Protein AF-D5EMD7-F1 (afdb_monomer_lite)

Foldseek 3Di:
DDDDDPPPPDPPPPPPLDLDQDPPVQADEPVVPPVDPLLQWAWPDWPFWDDDPPPDKIWTWTATPNFIKIKIQDAPSNDDPVCVVVVFTWIWIQGDPRHTYTDDAPDPSLVSQLVNLVVCQVPDDDDDRRNSVVSNVVNVCSHVRHDPYDDDD

Radius of gyration: 18.74 Å; chains: 1; bounding box: 36×74×37 Å

Organism: Coraliomargarita akajimensis (strain DSM 45221 / IAM 15411 / JCM 23193 / KCTC 12865 / 04OKA010-24) (NCBI:txid583355)

Secondary structure (DSSP, 8-state):
--------------------SS-GGGB--GGG--SS-GGG--EEEEEEEE--TTSS-EEEEEEETTEEEEEEE--GGGS-HHHHHTT---EEEEETTTEEEE--TT-HHHHHHHHHHHHHHHH----GGG-THHHHHHHHHHHH---SSPPP-

pLDDT: mean 79.9, std 17.68, range [38.03, 96.81]

Sequence (153 aa):
MKRIITTLLLPLAFAFADDRLPPEKLRAEWSELKEIQLSELEITGFHGWDMPFDGGSKVFFLEANGDRFEIVVANPNYWTEEDKAENRQAFYLRAGKNRFYLIEPKSAEESIICDALLQASKILKGKERKNPTLLVKLSELLKSREPIFTIKG

Structure (mmCIF, N/CA/C/O backbone):
data_AF-D5EMD7-F1
#
_entry.id   AF-D5EMD7-F1
#
loop_
_atom_site.group_PDB
_atom_site.id
_atom_site.type_symbol
_atom_site.label_atom_id
_atom_site.label_alt_id
_atom_site.label_comp_id
_atom_site.label_asym_id
_atom_site.label_entity_id
_atom_site.label_seq_id
_atom_site.pdbx_PDB_ins_code
_atom_site.Cartn_x
_atom_site.Cartn_y
_atom_site.Cartn_z
_atom_site.occupancy
_atom_site.B_iso_or_equiv
_atom_site.auth_seq_id
_atom_site.auth_comp_id
_atom_site.auth_asym_id
_atom_site.auth_atom_id
_atom_site.pdbx_PDB_model_num
ATOM 1 N N . MET A 1 1 ? 0.744 -62.746 -5.707 1.00 45.12 1 MET A N 1
ATOM 2 C CA . MET A 1 1 ? 1.146 -62.013 -6.930 1.00 45.12 1 MET A CA 1
ATOM 3 C C . MET A 1 1 ? 0.938 -60.525 -6.689 1.00 45.12 1 MET A C 1
ATOM 5 O O . MET A 1 1 ? -0.087 -60.149 -6.135 1.00 45.12 1 MET A O 1
ATOM 9 N N . LYS A 1 2 ? 1.970 -59.726 -6.973 1.00 39.09 2 LYS A N 1
ATOM 10 C CA . LYS A 1 2 ? 2.128 -58.317 -6.580 1.00 39.09 2 LYS A CA 1
ATOM 11 C C . LYS A 1 2 ? 1.169 -57.412 -7.369 1.00 39.09 2 LYS A C 1
ATOM 13 O O . LYS A 1 2 ? 1.173 -57.464 -8.593 1.00 39.09 2 LYS A O 1
ATOM 18 N N . ARG A 1 3 ? 0.385 -56.573 -6.682 1.00 43.53 3 ARG A N 1
ATOM 19 C CA . ARG A 1 3 ? -0.328 -55.445 -7.302 1.00 43.53 3 ARG A CA 1
ATOM 20 C C . ARG A 1 3 ? 0.638 -54.265 -7.368 1.00 43.53 3 ARG A C 1
ATOM 22 O O . ARG A 1 3 ? 1.117 -53.806 -6.336 1.00 43.53 3 ARG A O 1
ATOM 29 N N . ILE A 1 4 ? 0.970 -53.847 -8.582 1.00 48.84 4 ILE A N 1
ATOM 30 C CA . ILE A 1 4 ? 1.795 -52.671 -8.853 1.00 48.84 4 ILE A CA 1
ATOM 31 C C . ILE A 1 4 ? 0.917 -51.449 -8.577 1.00 48.84 4 ILE A C 1
ATOM 33 O O . ILE A 1 4 ? -0.133 -51.288 -9.194 1.00 48.84 4 ILE A O 1
ATOM 37 N N . ILE A 1 5 ? 1.319 -50.628 -7.608 1.00 52.66 5 ILE A N 1
ATOM 38 C CA . ILE A 1 5 ? 0.748 -49.300 -7.394 1.00 52.66 5 ILE A CA 1
ATOM 39 C C . ILE A 1 5 ? 1.372 -48.414 -8.468 1.00 52.66 5 ILE A C 1
ATOM 41 O O . ILE A 1 5 ? 2.558 -48.096 -8.400 1.00 52.66 5 ILE A O 1
ATOM 45 N N . THR A 1 6 ? 0.598 -48.062 -9.488 1.00 45.41 6 THR A N 1
ATOM 46 C CA . THR A 1 6 ? 1.003 -47.040 -10.451 1.00 45.41 6 THR A CA 1
ATOM 47 C C . THR A 1 6 ? 0.857 -45.690 -9.765 1.00 45.41 6 THR A C 1
ATOM 49 O O . THR A 1 6 ? -0.219 -45.097 -9.746 1.00 45.41 6 THR A O 1
ATOM 52 N N . THR A 1 7 ? 1.933 -45.223 -9.137 1.00 49.41 7 THR A N 1
ATOM 53 C CA . THR A 1 7 ? 2.039 -43.852 -8.645 1.00 49.41 7 THR A CA 1
ATOM 54 C C . THR A 1 7 ? 2.038 -42.941 -9.866 1.00 49.41 7 THR A C 1
ATOM 56 O O . THR A 1 7 ? 3.042 -42.828 -10.568 1.00 49.41 7 THR A O 1
ATOM 59 N N . LEU A 1 8 ? 0.891 -42.330 -10.167 1.00 39.66 8 LEU A N 1
ATOM 60 C CA . LEU A 1 8 ? 0.812 -41.259 -11.151 1.00 39.66 8 LEU A CA 1
ATOM 61 C C . LEU A 1 8 ? 1.513 -40.040 -10.531 1.00 39.66 8 LEU A C 1
ATOM 63 O O . LEU A 1 8 ? 0.903 -39.236 -9.831 1.00 39.66 8 LEU A O 1
ATOM 67 N N . LEU A 1 9 ? 2.830 -39.954 -10.717 1.00 43.56 9 LEU A N 1
ATOM 68 C CA . LEU A 1 9 ? 3.582 -38.722 -10.513 1.00 43.56 9 LEU A CA 1
ATOM 69 C C . LEU A 1 9 ? 3.085 -37.735 -11.569 1.00 43.56 9 LEU A C 1
ATOM 71 O O . LEU A 1 9 ? 3.543 -37.743 -12.710 1.00 43.56 9 LEU A O 1
ATOM 75 N N . LEU A 1 10 ? 2.096 -36.922 -11.196 1.00 39.75 10 LEU A N 1
ATOM 76 C CA . LEU A 1 10 ? 1.801 -35.698 -11.923 1.00 39.75 10 LEU A CA 1
ATOM 77 C C . LEU A 1 10 ? 3.090 -34.869 -11.929 1.00 39.75 10 LEU A C 1
ATOM 79 O O . LEU A 1 10 ? 3.599 -34.560 -10.847 1.00 39.75 10 LEU A O 1
ATOM 83 N N . PRO A 1 11 ? 3.640 -34.507 -13.099 1.00 45.12 11 PRO A N 1
ATOM 84 C CA . PRO A 1 11 ? 4.655 -33.477 -13.124 1.00 45.12 11 PRO A CA 1
ATOM 85 C C . PRO A 1 11 ? 4.003 -32.217 -12.549 1.00 45.12 11 PRO A C 1
ATOM 87 O O . PRO A 1 11 ? 3.021 -31.718 -13.103 1.00 45.12 11 PRO A O 1
ATOM 90 N N . LEU A 1 12 ? 4.519 -31.725 -11.415 1.00 39.19 12 LEU A N 1
ATOM 91 C CA . LEU A 1 12 ? 4.305 -30.338 -11.025 1.00 39.19 12 LEU A CA 1
ATOM 92 C C . LEU A 1 12 ? 4.831 -29.515 -12.195 1.00 39.19 12 LEU A C 1
ATOM 94 O O . LEU A 1 12 ? 6.040 -29.367 -12.371 1.00 39.19 12 LEU A O 1
ATOM 98 N N . ALA A 1 13 ? 3.915 -29.037 -13.029 1.00 39.03 13 ALA A N 1
ATOM 99 C CA . ALA A 1 13 ? 4.215 -27.985 -13.967 1.00 39.03 13 ALA A CA 1
ATOM 100 C C . ALA A 1 13 ? 4.620 -26.781 -13.114 1.00 39.03 13 ALA A C 1
ATOM 102 O O . ALA A 1 13 ? 3.774 -26.081 -12.557 1.00 39.03 13 ALA A O 1
ATOM 103 N N . PHE A 1 14 ? 5.928 -26.588 -12.958 1.00 39.72 14 PHE A N 1
ATOM 104 C CA . PHE A 1 14 ? 6.484 -25.293 -12.624 1.00 39.72 14 PHE A CA 1
ATOM 105 C C . PHE A 1 14 ? 6.012 -24.360 -13.734 1.00 39.72 14 PHE A C 1
ATOM 107 O O . PHE A 1 14 ? 6.528 -24.388 -14.849 1.00 39.72 14 PHE A O 1
ATOM 114 N N . ALA A 1 15 ? 4.948 -23.609 -13.456 1.00 38.03 15 ALA A N 1
ATOM 115 C CA . ALA A 1 15 ? 4.583 -22.476 -14.275 1.00 38.03 15 ALA A CA 1
ATOM 116 C C . ALA A 1 15 ? 5.770 -21.519 -14.190 1.00 38.03 15 ALA A C 1
ATOM 118 O O . ALA A 1 15 ? 6.032 -20.930 -13.141 1.00 38.03 15 ALA A O 1
ATOM 119 N N . PHE A 1 16 ? 6.542 -21.474 -15.272 1.00 39.00 16 PHE A N 1
ATOM 120 C CA . PHE A 1 16 ? 7.600 -20.505 -15.465 1.00 39.00 16 PHE A CA 1
ATOM 121 C C . PHE A 1 16 ? 7.032 -19.115 -15.171 1.00 39.00 16 PHE A C 1
ATOM 123 O O . PHE A 1 16 ? 5.919 -18.784 -15.591 1.00 39.00 16 PHE A O 1
ATOM 130 N N . ALA A 1 17 ? 7.780 -18.359 -14.370 1.00 41.59 17 ALA A N 1
ATOM 131 C CA . ALA A 1 17 ? 7.518 -16.965 -14.085 1.00 41.59 17 ALA A CA 1
ATOM 132 C C . ALA A 1 17 ? 7.573 -16.195 -15.406 1.00 41.59 17 ALA A C 1
ATOM 134 O O . ALA A 1 17 ? 8.644 -15.843 -15.884 1.00 41.59 17 ALA A O 1
ATOM 135 N N . ASP A 1 18 ? 6.415 -16.002 -16.022 1.00 38.25 18 ASP A N 1
ATOM 136 C CA . ASP A 1 18 ? 6.244 -14.951 -17.010 1.00 38.25 18 ASP A CA 1
ATOM 137 C C . ASP A 1 18 ? 6.190 -13.620 -16.255 1.00 38.25 18 ASP A C 1
ATOM 139 O O . ASP A 1 18 ? 5.543 -13.533 -15.205 1.00 38.25 18 ASP A O 1
ATOM 143 N N . ASP A 1 19 ? 6.837 -12.605 -16.822 1.00 42.97 19 ASP A N 1
ATOM 144 C CA . ASP A 1 19 ? 6.802 -11.185 -16.455 1.00 42.97 19 ASP A CA 1
ATOM 145 C C . ASP A 1 19 ? 5.376 -10.651 -16.296 1.00 42.97 19 ASP A C 1
ATOM 147 O O . ASP A 1 19 ? 4.791 -10.035 -17.191 1.00 42.97 19 ASP A O 1
ATOM 151 N N . ARG A 1 20 ? 4.755 -10.920 -15.157 1.00 53.81 20 ARG A N 1
ATOM 152 C CA . ARG A 1 20 ? 3.346 -10.623 -14.968 1.00 53.81 20 ARG A CA 1
ATOM 153 C C . ARG A 1 20 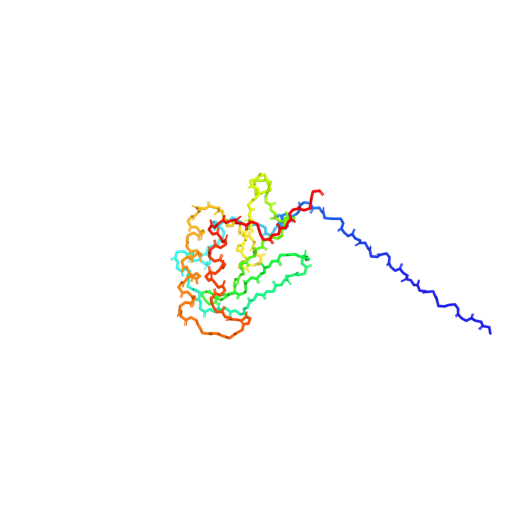? 3.208 -9.723 -13.765 1.00 53.81 20 ARG A C 1
ATOM 155 O O . ARG A 1 20 ? 2.837 -10.181 -12.697 1.00 53.81 20 ARG A O 1
ATOM 162 N N . LEU A 1 21 ? 3.335 -8.417 -14.013 1.00 57.81 21 LEU A N 1
ATOM 163 C CA . LEU A 1 21 ? 2.409 -7.413 -13.472 1.00 57.81 21 LEU A CA 1
ATOM 164 C C . LEU A 1 21 ? 0.997 -8.030 -13.313 1.00 57.81 21 LEU A C 1
ATOM 166 O O . LEU A 1 21 ? 0.643 -8.893 -14.132 1.00 57.81 21 LEU A O 1
ATOM 170 N N . PRO A 1 22 ? 0.150 -7.591 -12.351 1.00 68.31 22 PRO A N 1
ATOM 171 C CA . PRO A 1 22 ? -1.164 -8.205 -12.126 1.00 68.31 22 PRO A CA 1
ATOM 172 C C . PRO A 1 22 ? -1.888 -8.390 -13.465 1.00 68.31 22 PRO A C 1
ATOM 174 O O . PRO A 1 22 ? -1.716 -7.519 -14.319 1.00 68.31 22 PRO A O 1
ATOM 177 N N . PRO A 1 23 ? -2.613 -9.495 -13.732 1.00 71.25 23 PRO A N 1
ATOM 178 C CA . PRO A 1 23 ? -3.178 -9.754 -15.059 1.00 71.25 23 PRO A CA 1
ATOM 179 C C . PRO A 1 23 ? -3.815 -8.490 -15.639 1.00 71.25 23 PRO A C 1
ATOM 181 O O . PRO A 1 23 ? -4.551 -7.833 -14.917 1.00 71.25 23 PRO A O 1
ATOM 184 N N . GLU A 1 24 ? -3.530 -8.124 -16.892 1.00 71.25 24 GLU A N 1
ATOM 185 C CA . GLU A 1 24 ? -3.919 -6.818 -17.465 1.00 71.25 24 GLU A CA 1
ATOM 186 C C . GLU A 1 24 ? -5.408 -6.499 -17.244 1.00 71.25 24 GLU A C 1
ATOM 188 O O . GLU A 1 24 ? -5.767 -5.422 -16.784 1.00 71.25 24 GLU A O 1
ATOM 193 N N . LYS A 1 25 ? -6.269 -7.513 -17.393 1.00 69.50 25 LYS A N 1
ATOM 194 C CA . LYS A 1 25 ? -7.713 -7.467 -17.094 1.00 69.50 25 LYS A CA 1
ATOM 195 C C . LYS A 1 25 ? -8.092 -7.107 -15.646 1.00 69.50 25 LYS A C 1
ATOM 197 O O . LYS A 1 25 ? -9.265 -6.884 -15.358 1.00 69.50 25 LYS A O 1
ATOM 202 N N . LEU A 1 26 ? -7.147 -7.137 -14.713 1.00 73.56 26 LEU A N 1
ATOM 203 C CA . LEU A 1 26 ? -7.301 -6.786 -13.301 1.00 73.56 26 LEU A CA 1
ATOM 204 C C . LEU A 1 26 ? -6.615 -5.458 -12.958 1.00 73.56 26 LEU A C 1
ATOM 206 O O . LEU A 1 26 ? -6.936 -4.904 -11.913 1.00 73.56 26 LEU A O 1
ATOM 210 N N . ARG A 1 27 ? -5.725 -4.929 -13.808 1.00 83.69 27 ARG A N 1
ATOM 211 C CA . ARG A 1 27 ? -5.154 -3.585 -13.632 1.00 83.69 27 ARG A CA 1
ATOM 212 C C . ARG A 1 27 ? -6.199 -2.532 -13.957 1.00 83.69 27 ARG A C 1
ATOM 214 O O . ARG A 1 27 ? -6.961 -2.709 -14.909 1.00 83.69 27 ARG A O 1
ATOM 221 N N . ALA A 1 28 ? -6.229 -1.469 -13.173 1.00 84.44 28 ALA A N 1
ATOM 222 C CA . ALA A 1 28 ? -7.190 -0.391 -13.301 1.00 84.44 28 ALA A CA 1
ATOM 223 C C . ALA A 1 28 ? -6.516 0.970 -13.208 1.00 84.44 28 ALA A C 1
ATOM 225 O O . ALA A 1 28 ? -5.509 1.133 -12.521 1.00 84.44 28 ALA A O 1
ATOM 226 N N . GLU A 1 29 ? -7.136 1.943 -13.862 1.00 85.38 29 GLU A N 1
ATOM 227 C CA . GLU A 1 29 ? -6.766 3.345 -13.742 1.00 85.38 29 GLU A CA 1
ATOM 228 C C . GLU A 1 29 ? -7.379 3.948 -12.481 1.00 85.38 29 GLU A C 1
ATOM 230 O O . GLU A 1 29 ? -8.529 3.663 -12.144 1.00 85.38 29 GLU A O 1
ATOM 235 N N . TRP A 1 30 ? -6.666 4.855 -11.812 1.00 83.62 30 TRP A N 1
ATOM 236 C CA . TRP A 1 30 ? -7.169 5.534 -10.608 1.00 83.62 30 TRP A CA 1
ATOM 237 C C . TRP A 1 30 ? -8.509 6.247 -10.831 1.00 83.62 30 TRP A C 1
ATOM 239 O O . TRP A 1 30 ? -9.354 6.273 -9.940 1.00 83.62 30 TRP A O 1
ATOM 249 N N . SER A 1 31 ? -8.761 6.731 -12.051 1.00 80.94 31 SER A N 1
ATOM 250 C CA . SER A 1 31 ? -10.046 7.331 -12.441 1.00 80.94 31 SER A CA 1
ATOM 251 C C . SER A 1 31 ? -11.250 6.370 -12.374 1.00 80.94 31 SER A C 1
ATOM 253 O O . SER A 1 31 ? -12.397 6.824 -12.311 1.00 80.94 31 SER A O 1
ATOM 255 N N . GLU A 1 32 ? -11.016 5.052 -12.371 1.00 77.56 32 GLU A N 1
ATOM 256 C CA . GLU A 1 32 ? -12.047 4.023 -12.192 1.00 77.56 32 GLU A CA 1
ATOM 257 C C . GLU A 1 32 ? -12.454 3.848 -10.725 1.00 77.56 32 GLU A C 1
ATOM 259 O O . GLU A 1 32 ? -13.523 3.299 -10.452 1.00 77.56 32 GLU A O 1
ATOM 264 N N . LEU A 1 33 ? -11.639 4.320 -9.777 1.00 74.62 33 LEU A N 1
ATOM 265 C CA . LEU A 1 33 ? -11.898 4.234 -8.341 1.00 74.62 33 LEU A CA 1
ATOM 266 C C . LEU A 1 33 ? -12.928 5.301 -7.906 1.00 74.62 33 LEU A C 1
ATOM 268 O O . LEU A 1 33 ? -12.690 6.091 -7.004 1.00 74.62 33 LEU A O 1
ATOM 272 N N . LYS A 1 34 ? -14.089 5.357 -8.574 1.00 60.91 34 LYS A N 1
ATOM 273 C CA . LYS A 1 34 ? -15.158 6.341 -8.299 1.00 60.91 34 LYS A CA 1
ATOM 274 C C . LYS A 1 34 ? -15.903 6.096 -6.984 1.00 60.91 34 LYS A C 1
ATOM 276 O O . LYS A 1 34 ? -16.581 6.997 -6.505 1.00 60.91 34 LYS A O 1
ATOM 281 N N . GLU A 1 35 ? -15.815 4.886 -6.435 1.00 57.12 35 GLU A N 1
ATOM 282 C CA . GLU A 1 35 ? -16.532 4.478 -5.216 1.00 57.12 35 GLU A CA 1
ATOM 283 C C . GLU A 1 35 ? -15.789 4.878 -3.931 1.00 57.12 35 GLU A C 1
ATOM 285 O O . GLU A 1 35 ? -16.425 5.109 -2.909 1.00 57.12 35 GLU A O 1
ATOM 290 N N . ILE A 1 36 ? -14.463 5.042 -3.991 1.00 60.69 36 ILE A N 1
ATOM 291 C CA . ILE A 1 36 ? -13.639 5.469 -2.857 1.00 60.69 36 ILE A CA 1
ATOM 292 C C . ILE A 1 36 ? -13.083 6.843 -3.207 1.00 60.69 36 ILE A C 1
ATOM 294 O O . ILE A 1 36 ? -12.158 6.961 -4.011 1.00 60.69 36 ILE A O 1
ATOM 298 N N . GLN A 1 37 ? -13.625 7.899 -2.601 1.00 67.31 37 GLN A N 1
ATOM 299 C CA . GLN A 1 37 ? -12.952 9.192 -2.645 1.00 67.31 37 GLN A CA 1
ATOM 300 C C . GLN A 1 37 ? -11.648 9.068 -1.858 1.00 67.31 37 GLN A C 1
ATOM 302 O O . GLN A 1 37 ? -11.649 9.099 -0.633 1.00 67.31 37 GLN A O 1
ATOM 307 N N . LEU A 1 38 ? -10.528 8.899 -2.565 1.00 75.06 38 LEU A N 1
ATOM 308 C CA . LEU A 1 38 ? -9.200 8.801 -1.953 1.00 75.06 38 LEU A CA 1
ATOM 309 C C . LEU A 1 38 ? -8.903 10.000 -1.052 1.00 75.06 38 LEU A C 1
ATOM 311 O O . LEU A 1 38 ? -8.346 9.828 0.023 1.00 75.06 38 LEU A O 1
ATOM 315 N N . SER A 1 39 ? -9.344 11.200 -1.428 1.00 71.94 39 SER A N 1
ATOM 316 C CA . SER A 1 39 ? -9.232 12.403 -0.592 1.00 71.94 39 SER A CA 1
ATOM 317 C C . SER A 1 39 ? 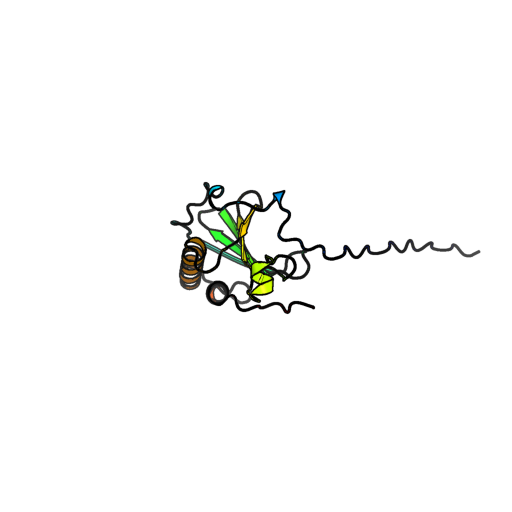-9.890 12.275 0.787 1.00 71.94 39 SER A C 1
ATOM 319 O O . SER A 1 39 ? -9.550 13.030 1.692 1.00 71.94 39 SER A O 1
ATOM 321 N N . GLU A 1 40 ? -10.814 11.331 0.945 1.00 78.75 40 GLU A N 1
ATOM 322 C CA . GLU A 1 40 ? -11.547 11.027 2.173 1.00 78.75 40 GLU A CA 1
ATOM 323 C C . GLU A 1 40 ? -11.175 9.636 2.714 1.00 78.75 40 GLU A C 1
ATOM 325 O O . GLU A 1 40 ? -11.955 9.020 3.434 1.00 78.75 40 GLU A O 1
ATOM 330 N N . LEU A 1 41 ? -10.020 9.081 2.328 1.00 86.50 41 LEU A N 1
ATOM 331 C CA . LEU A 1 41 ? -9.606 7.745 2.749 1.00 86.50 41 LEU A CA 1
ATOM 332 C C . LEU A 1 41 ? -9.362 7.706 4.265 1.00 86.50 41 LEU A C 1
ATOM 334 O O . LEU A 1 41 ? -8.313 8.131 4.750 1.00 86.50 41 LEU A O 1
ATOM 338 N N . GLU A 1 42 ? -10.303 7.126 5.007 1.00 90.50 42 GLU A N 1
ATOM 339 C CA . GLU A 1 42 ? -10.187 6.895 6.443 1.00 90.50 42 GLU A CA 1
ATOM 340 C C . GLU A 1 42 ? -10.058 5.399 6.725 1.00 90.50 42 GLU A C 1
ATOM 342 O O . GLU A 1 42 ? -11.001 4.632 6.543 1.00 90.50 42 GLU A O 1
ATOM 347 N N . ILE A 1 43 ? -8.889 4.969 7.207 1.00 92.25 43 ILE A N 1
ATOM 348 C CA . ILE A 1 43 ? -8.646 3.568 7.567 1.00 92.25 43 ILE A CA 1
ATOM 349 C C . ILE A 1 43 ? -9.166 3.307 8.984 1.00 92.25 43 ILE A C 1
ATOM 351 O O . ILE A 1 43 ? -8.553 3.702 9.979 1.00 92.25 43 ILE A O 1
ATOM 355 N N . THR A 1 44 ? -10.275 2.582 9.066 1.00 92.25 44 THR A N 1
ATOM 356 C CA . THR A 1 44 ? -10.976 2.226 10.304 1.00 92.25 44 THR A CA 1
ATOM 357 C C . THR A 1 44 ? -10.571 0.854 10.846 1.00 92.25 44 THR A C 1
ATOM 359 O O . THR A 1 44 ? -10.844 0.545 12.009 1.00 92.25 44 THR A O 1
ATOM 362 N N . GLY A 1 45 ? -9.881 0.030 10.047 1.00 91.25 45 GLY A N 1
ATOM 363 C CA . GLY A 1 45 ? -9.464 -1.311 10.449 1.00 91.25 45 GLY A CA 1
ATOM 364 C C . GLY A 1 45 ? -8.145 -1.775 9.833 1.00 91.25 45 GLY A C 1
ATOM 365 O O . GLY A 1 45 ? -7.839 -1.518 8.672 1.00 91.25 45 GLY A O 1
ATOM 366 N N . PHE A 1 46 ? -7.367 -2.521 10.622 1.00 92.94 46 PHE A N 1
ATOM 367 C CA . PHE A 1 46 ? -6.192 -3.263 10.164 1.00 92.94 46 PHE A CA 1
ATOM 368 C C . PHE A 1 46 ? -6.292 -4.713 10.628 1.00 92.94 46 PHE A C 1
ATOM 370 O O . PHE A 1 46 ? -6.207 -5.020 11.821 1.00 92.94 46 PHE A O 1
ATOM 377 N N . HIS A 1 47 ? -6.487 -5.627 9.681 1.00 89.50 47 HIS A N 1
ATOM 378 C CA . HIS A 1 47 ? -6.757 -7.031 9.986 1.00 89.50 47 HIS A CA 1
ATOM 379 C C . HIS A 1 47 ? -5.496 -7.896 10.039 1.00 89.50 47 HIS A C 1
ATOM 381 O O . HIS A 1 47 ? -5.558 -9.018 10.549 1.00 89.50 47 HIS A O 1
ATOM 387 N N . GLY A 1 48 ? -4.360 -7.361 9.594 1.00 87.69 48 GLY A N 1
ATOM 388 C CA . GLY A 1 48 ? -3.061 -8.022 9.579 1.00 87.69 48 GLY A CA 1
ATOM 389 C C . GLY A 1 48 ? -2.420 -7.977 8.197 1.00 87.69 48 GLY A C 1
ATOM 390 O O . GLY A 1 48 ? -2.906 -7.307 7.287 1.00 87.69 48 GLY A O 1
ATOM 391 N N . TRP A 1 49 ? -1.322 -8.709 8.052 1.00 88.25 49 TRP A N 1
ATOM 392 C CA . TRP A 1 49 ? -0.633 -8.885 6.782 1.00 88.25 49 TRP A CA 1
ATOM 393 C C . TRP A 1 49 ? -0.299 -10.358 6.571 1.00 88.25 49 TRP A C 1
ATOM 395 O O . TRP A 1 49 ? -0.033 -11.075 7.540 1.00 88.25 49 TRP A O 1
ATOM 405 N N . ASP A 1 50 ? -0.322 -10.803 5.320 1.00 82.06 50 ASP A N 1
ATOM 406 C CA . ASP A 1 50 ? 0.037 -12.171 4.952 1.00 82.06 50 ASP A CA 1
ATOM 407 C C . ASP A 1 50 ? 0.701 -12.213 3.571 1.00 82.06 50 ASP A C 1
ATOM 409 O O . ASP A 1 50 ? 0.637 -11.248 2.803 1.00 82.06 50 ASP A O 1
ATOM 413 N N . MET A 1 51 ? 1.364 -13.321 3.258 1.00 70.81 51 MET A N 1
ATOM 414 C CA . MET A 1 51 ? 1.842 -13.595 1.906 1.00 70.81 51 MET A CA 1
ATOM 415 C C . MET A 1 51 ? 0.709 -14.251 1.105 1.00 70.81 51 MET A C 1
ATOM 417 O O . MET A 1 51 ? 0.179 -15.274 1.540 1.00 70.81 51 MET A O 1
ATOM 421 N N . PRO A 1 52 ? 0.304 -13.704 -0.053 1.00 68.25 52 PRO A N 1
ATOM 422 C CA . PRO A 1 52 ? -0.707 -14.336 -0.877 1.00 68.25 52 PRO A CA 1
ATOM 423 C C . PRO A 1 52 ? -0.117 -15.557 -1.608 1.00 68.25 52 PRO A C 1
ATOM 425 O O . PRO A 1 52 ? 1.091 -15.794 -1.628 1.00 68.25 52 PRO A O 1
ATOM 428 N N . PHE A 1 53 ? -0.987 -16.321 -2.273 1.00 55.22 53 PHE A N 1
ATOM 429 C CA . PHE A 1 53 ? -0.631 -17.510 -3.064 1.00 55.22 53 PHE A CA 1
ATOM 430 C C . PHE A 1 53 ? 0.308 -17.240 -4.258 1.00 55.22 53 PHE A C 1
ATOM 432 O O . PHE A 1 53 ? 0.719 -18.186 -4.924 1.00 55.22 53 PHE A O 1
ATOM 439 N N . ASP A 1 54 ? 0.662 -15.980 -4.538 1.00 65.62 54 ASP A N 1
ATOM 440 C CA . ASP A 1 54 ? 1.561 -15.595 -5.634 1.00 65.62 54 ASP A CA 1
ATOM 441 C C . ASP A 1 54 ? 3.047 -15.898 -5.366 1.00 65.62 54 ASP A C 1
ATOM 443 O O . ASP A 1 54 ? 3.900 -15.615 -6.207 1.00 65.62 54 ASP A O 1
ATOM 447 N N . GLY A 1 55 ? 3.348 -16.486 -4.203 1.00 60.31 55 GLY A N 1
ATOM 448 C CA . GLY A 1 55 ? 4.656 -17.035 -3.869 1.00 60.31 55 GLY A CA 1
ATOM 449 C C . GLY A 1 55 ? 5.689 -16.009 -3.411 1.00 60.31 55 GLY A C 1
ATOM 450 O O . GLY A 1 55 ? 6.838 -16.399 -3.202 1.00 60.31 55 GLY A O 1
ATOM 451 N N . GLY A 1 56 ? 5.326 -14.733 -3.221 1.00 78.94 56 GLY A N 1
ATOM 452 C CA . GLY A 1 56 ? 6.320 -13.749 -2.786 1.00 78.94 56 GLY A CA 1
ATOM 453 C C . GLY A 1 56 ? 5.824 -12.391 -2.308 1.00 78.94 56 GLY A C 1
ATOM 454 O O . GLY A 1 56 ? 6.540 -11.768 -1.531 1.00 78.94 56 GLY A O 1
ATOM 455 N N . SER A 1 57 ? 4.653 -11.906 -2.729 1.00 88.69 57 SER A N 1
ATOM 456 C CA . SER A 1 57 ? 4.212 -10.560 -2.333 1.00 88.69 57 SER A CA 1
ATOM 457 C C . SER A 1 57 ? 3.839 -10.518 -0.846 1.00 88.69 57 SER A C 1
ATOM 459 O O . SER A 1 57 ? 3.651 -11.549 -0.200 1.00 88.69 57 SER A O 1
ATOM 461 N N . LYS A 1 58 ? 3.708 -9.321 -0.274 1.00 90.19 58 LYS A N 1
ATOM 462 C CA . LYS A 1 58 ? 3.108 -9.136 1.056 1.00 90.19 58 LYS A CA 1
ATOM 463 C C . LYS A 1 58 ? 1.869 -8.274 0.937 1.00 90.19 58 LYS A C 1
ATOM 465 O O . LYS A 1 58 ? 1.918 -7.221 0.317 1.00 90.19 58 LYS A O 1
ATOM 470 N N . VAL A 1 59 ? 0.776 -8.704 1.547 1.00 91.00 59 VAL A N 1
ATOM 471 C CA . VAL A 1 59 ? -0.517 -8.027 1.457 1.00 91.00 59 VAL A CA 1
ATOM 472 C C . VAL A 1 59 ? -0.928 -7.555 2.837 1.00 91.00 59 VAL A C 1
ATOM 474 O O . VAL A 1 59 ? -0.955 -8.348 3.773 1.00 91.00 59 VAL A O 1
ATOM 477 N N . PHE A 1 60 ? -1.245 -6.271 2.961 1.00 93.12 60 PHE A N 1
ATOM 478 C CA . PHE A 1 60 ? -1.813 -5.670 4.163 1.00 93.12 60 PHE A CA 1
ATOM 479 C C . PHE A 1 60 ? -3.321 -5.546 3.986 1.00 93.12 60 PHE A C 1
ATOM 481 O O . PHE A 1 60 ? -3.766 -4.884 3.054 1.00 93.12 60 PHE A O 1
ATOM 488 N N . PHE A 1 61 ? -4.094 -6.167 4.877 1.00 91.94 61 PHE A N 1
ATOM 489 C CA . PHE A 1 61 ? -5.556 -6.186 4.823 1.00 91.94 61 PHE A CA 1
ATOM 490 C C . PHE A 1 61 ? -6.132 -5.070 5.686 1.00 91.94 61 PHE A C 1
ATOM 492 O O . PHE A 1 61 ? -5.944 -5.060 6.910 1.00 91.94 61 PHE A O 1
ATOM 499 N N . LEU A 1 62 ? -6.841 -4.147 5.051 1.00 92.81 62 LEU A N 1
ATOM 500 C CA . LEU A 1 62 ? -7.297 -2.910 5.658 1.00 92.81 62 LEU A CA 1
ATOM 501 C C . LEU A 1 62 ? -8.802 -2.716 5.412 1.00 92.81 62 LEU A C 1
ATOM 503 O O . LEU A 1 62 ? -9.367 -3.242 4.451 1.00 92.81 62 LEU A O 1
ATOM 507 N N . GLU A 1 63 ? -9.446 -1.980 6.308 1.00 91.25 63 GLU A N 1
ATOM 508 C CA . GLU A 1 63 ? -10.831 -1.523 6.172 1.00 91.25 63 GLU A CA 1
ATOM 509 C C . GLU A 1 63 ? -10.835 0.001 6.174 1.00 91.25 63 GLU A C 1
ATOM 511 O O . GLU A 1 63 ? -10.199 0.612 7.037 1.00 91.25 63 GLU A O 1
ATOM 516 N N . ALA A 1 64 ? -11.450 0.608 5.161 1.00 88.12 64 ALA A N 1
ATOM 517 C CA . ALA A 1 64 ? -11.559 2.054 5.023 1.00 88.12 64 ALA A CA 1
ATOM 518 C C . ALA A 1 64 ? -12.894 2.403 4.408 1.00 88.12 64 ALA A C 1
ATOM 520 O O . ALA A 1 64 ? -13.346 1.733 3.482 1.00 88.12 64 ALA A O 1
ATOM 521 N N . ASN A 1 65 ? -13.508 3.464 4.921 1.00 82.94 65 ASN A N 1
ATOM 522 C CA . ASN A 1 65 ? -14.786 3.979 4.432 1.00 82.94 65 ASN A CA 1
ATOM 523 C C . ASN A 1 65 ? -15.891 2.900 4.349 1.00 82.94 65 ASN A C 1
ATOM 525 O O . ASN A 1 65 ? -16.798 2.992 3.531 1.00 82.94 65 ASN A O 1
ATOM 529 N N . GLY A 1 66 ? -15.822 1.873 5.209 1.00 79.12 66 GLY A N 1
ATOM 530 C CA . GLY A 1 66 ? -16.758 0.742 5.232 1.00 79.12 66 GLY A CA 1
ATOM 531 C C . GLY A 1 66 ? -16.442 -0.397 4.253 1.00 79.12 66 GLY A C 1
ATOM 532 O O . GLY A 1 66 ? -17.137 -1.412 4.278 1.00 79.12 66 GLY A O 1
ATOM 533 N N . ASP A 1 67 ? -15.383 -0.274 3.449 1.00 84.19 67 ASP A N 1
ATOM 534 C CA . ASP A 1 67 ? -14.954 -1.265 2.464 1.00 84.19 67 ASP A CA 1
ATOM 535 C C . ASP A 1 67 ? -13.611 -1.909 2.812 1.00 84.19 67 ASP A C 1
ATOM 537 O O . ASP A 1 67 ? -12.749 -1.339 3.484 1.00 84.19 67 ASP A O 1
ATOM 541 N N . ARG A 1 68 ? -13.407 -3.130 2.306 1.00 85.50 68 ARG A N 1
ATOM 542 C CA . ARG A 1 68 ? -12.118 -3.823 2.404 1.00 85.50 68 ARG A CA 1
ATOM 543 C C . ARG A 1 68 ? -11.221 -3.449 1.241 1.00 85.50 68 ARG A C 1
ATOM 545 O O . ARG A 1 68 ? -11.604 -3.582 0.079 1.00 85.50 68 ARG A O 1
ATOM 552 N N . PHE A 1 69 ? -9.988 -3.105 1.568 1.00 88.12 69 PHE A N 1
ATOM 553 C CA . PHE A 1 69 ? -8.939 -2.863 0.597 1.00 88.12 69 PHE A CA 1
ATOM 554 C C . PHE A 1 69 ? -7.638 -3.501 1.065 1.00 88.12 69 PHE A C 1
ATOM 556 O O . PHE A 1 69 ? -7.453 -3.857 2.233 1.00 88.12 69 PHE A O 1
ATOM 563 N N . GLU A 1 70 ? -6.729 -3.682 0.122 1.00 91.81 70 GLU A N 1
ATOM 564 C CA . GLU A 1 70 ? -5.450 -4.307 0.384 1.00 91.81 70 GLU A CA 1
ATOM 565 C C . GLU A 1 70 ? -4.327 -3.448 -0.184 1.00 91.81 70 GLU A C 1
ATOM 567 O O . GLU A 1 70 ? -4.428 -2.955 -1.305 1.00 91.81 70 GLU A O 1
ATOM 572 N N . ILE A 1 71 ? -3.238 -3.292 0.565 1.00 94.38 71 ILE A N 1
ATOM 573 C CA . ILE A 1 71 ? -1.994 -2.750 0.011 1.00 94.38 71 ILE A CA 1
ATOM 574 C C . ILE A 1 71 ? -1.056 -3.921 -0.239 1.00 94.38 71 ILE A C 1
ATOM 576 O O . ILE A 1 71 ? -0.674 -4.643 0.685 1.00 94.38 71 ILE A O 1
ATOM 580 N N . VAL A 1 72 ? -0.702 -4.112 -1.503 1.00 93.62 72 VAL A N 1
ATOM 581 C CA . VAL A 1 72 ? 0.169 -5.182 -1.972 1.00 93.62 72 VAL A CA 1
ATOM 582 C C . VAL A 1 72 ? 1.572 -4.621 -2.150 1.00 93.62 72 VAL A C 1
ATOM 584 O O . VAL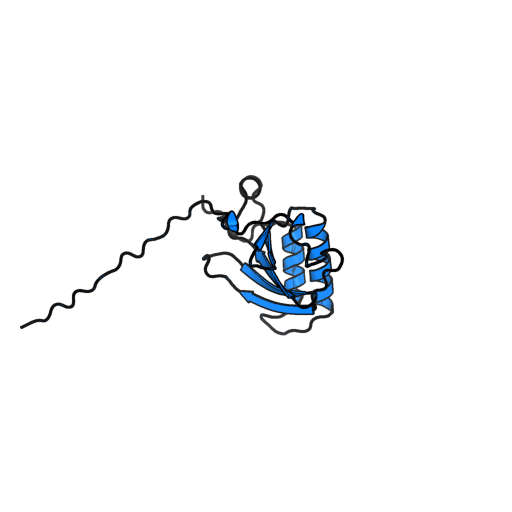 A 1 72 ? 1.813 -3.806 -3.036 1.00 93.62 72 VAL A O 1
ATOM 587 N N . VAL A 1 73 ? 2.506 -5.089 -1.328 1.00 93.81 73 VAL A N 1
ATOM 588 C CA . VAL A 1 73 ? 3.945 -4.938 -1.544 1.00 93.81 73 VAL A CA 1
ATOM 589 C C . VAL A 1 73 ? 4.363 -6.028 -2.522 1.00 93.81 73 VAL A C 1
ATOM 591 O O . VAL A 1 73 ? 4.450 -7.207 -2.162 1.00 93.81 73 VAL A O 1
ATOM 594 N N . ALA A 1 74 ? 4.521 -5.642 -3.781 1.00 91.44 74 ALA A N 1
ATOM 595 C CA . ALA A 1 74 ? 4.646 -6.568 -4.893 1.00 91.44 74 ALA A CA 1
ATOM 596 C C . ALA A 1 74 ? 5.997 -7.289 -4.896 1.00 91.44 74 ALA A C 1
ATOM 598 O O . ALA A 1 74 ? 7.047 -6.667 -4.737 1.00 91.44 74 ALA A O 1
ATOM 599 N N . ASN A 1 75 ? 6.000 -8.597 -5.141 1.00 88.69 75 ASN A N 1
ATOM 600 C CA . ASN A 1 75 ? 7.252 -9.267 -5.485 1.00 88.69 75 ASN A CA 1
ATOM 601 C C . ASN A 1 75 ? 7.779 -8.788 -6.861 1.00 88.69 75 ASN A C 1
ATOM 603 O O . ASN A 1 75 ? 6.991 -8.257 -7.648 1.00 88.69 75 ASN A O 1
ATOM 607 N N . PRO A 1 76 ? 9.075 -8.991 -7.176 1.00 88.12 76 PRO A N 1
ATOM 608 C CA . PRO A 1 76 ? 9.698 -8.464 -8.395 1.00 88.12 76 PRO A CA 1
ATOM 609 C C . PRO A 1 76 ? 9.034 -8.874 -9.716 1.00 88.12 76 PRO A C 1
ATOM 611 O O . PRO A 1 76 ? 9.151 -8.154 -10.703 1.00 88.12 76 PRO A O 1
ATOM 614 N N . ASN A 1 77 ? 8.290 -9.986 -9.750 1.00 84.56 77 ASN A N 1
ATOM 615 C CA . ASN A 1 77 ? 7.565 -10.405 -10.957 1.00 84.56 77 ASN A CA 1
ATOM 616 C C . ASN A 1 77 ? 6.405 -9.456 -11.296 1.00 84.56 77 ASN A C 1
ATOM 618 O O . ASN A 1 77 ? 5.948 -9.423 -12.434 1.00 84.56 77 ASN A O 1
ATOM 622 N N . TYR A 1 78 ? 5.929 -8.699 -10.305 1.00 86.38 78 TYR A N 1
ATOM 623 C CA . TYR A 1 78 ? 4.849 -7.725 -10.421 1.00 86.38 78 TYR A CA 1
ATOM 624 C C . TYR A 1 78 ? 5.365 -6.279 -10.462 1.00 86.38 78 TYR A C 1
ATOM 626 O O . TYR A 1 78 ? 4.589 -5.347 -10.250 1.00 86.38 78 TYR A O 1
ATOM 634 N N . TRP A 1 79 ? 6.661 -6.068 -10.680 1.00 89.62 79 TRP A N 1
ATOM 635 C CA . TRP A 1 79 ? 7.239 -4.735 -10.846 1.00 89.62 79 TRP A CA 1
ATOM 636 C C . TRP A 1 79 ? 7.094 -4.280 -12.296 1.00 89.62 79 TRP A C 1
ATOM 638 O O . TRP A 1 79 ? 7.138 -5.106 -13.212 1.00 89.62 79 TRP A O 1
ATOM 648 N N . THR A 1 80 ? 6.907 -2.978 -12.513 1.00 89.06 80 THR A N 1
ATOM 649 C CA . THR A 1 80 ? 6.994 -2.418 -13.867 1.00 89.06 80 THR A CA 1
ATOM 650 C C . THR A 1 80 ? 8.437 -2.472 -14.366 1.00 89.06 80 THR A C 1
ATOM 652 O O . THR A 1 80 ? 9.378 -2.635 -13.587 1.00 89.06 80 THR A O 1
ATOM 655 N N . GLU A 1 81 ? 8.638 -2.321 -15.672 1.00 89.75 81 GLU A N 1
ATOM 656 C CA . GLU A 1 81 ? 9.994 -2.249 -16.231 1.00 89.75 81 GLU A CA 1
ATOM 657 C C . GLU A 1 81 ? 10.776 -1.046 -15.683 1.00 89.75 81 GLU A C 1
ATOM 659 O O . GLU A 1 81 ? 11.974 -1.152 -15.437 1.00 89.75 81 GLU A O 1
ATOM 664 N N . GLU A 1 82 ? 10.091 0.068 -15.409 1.00 89.38 82 GLU A N 1
ATOM 665 C CA . GLU A 1 82 ? 10.681 1.231 -14.742 1.00 89.38 82 GLU A CA 1
ATOM 666 C C . GLU A 1 82 ? 11.077 0.901 -13.297 1.00 8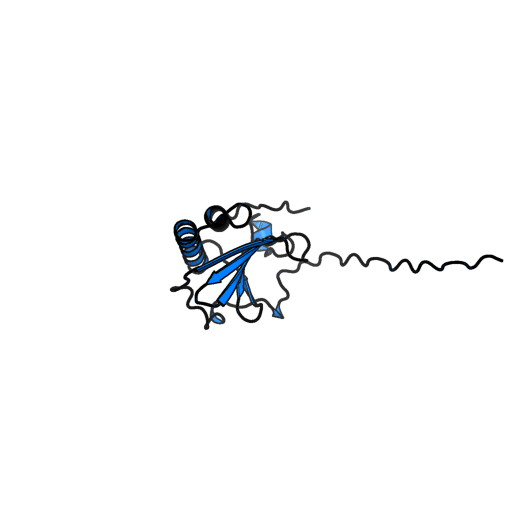9.38 82 GLU A C 1
ATOM 668 O O . GLU A 1 82 ? 12.199 1.189 -12.887 1.00 89.38 82 GLU A O 1
ATOM 673 N N . ASP A 1 83 ? 10.205 0.214 -12.548 1.00 91.25 83 ASP A N 1
ATOM 674 C CA . ASP A 1 83 ? 10.505 -0.206 -11.177 1.00 91.25 83 ASP A CA 1
ATOM 675 C C . ASP A 1 83 ? 11.730 -1.131 -11.112 1.00 91.25 83 ASP A C 1
ATOM 677 O O . ASP A 1 83 ? 12.584 -0.992 -10.235 1.00 91.25 83 ASP A O 1
ATOM 681 N N . LYS A 1 84 ? 11.838 -2.072 -12.060 1.00 90.56 84 LYS A N 1
ATOM 682 C CA . LYS A 1 84 ? 12.997 -2.965 -12.192 1.00 90.56 84 LYS A CA 1
ATOM 683 C C . LYS A 1 84 ? 14.263 -2.184 -12.546 1.00 90.56 84 LYS A C 1
ATOM 685 O O . LYS A 1 84 ? 15.302 -2.416 -11.931 1.00 90.56 84 LYS A O 1
ATOM 690 N N . ALA A 1 85 ? 14.184 -1.266 -13.511 1.00 90.12 85 ALA A N 1
ATOM 691 C CA . ALA A 1 85 ? 15.323 -0.472 -13.968 1.00 90.12 85 ALA A CA 1
ATOM 692 C C . ALA A 1 85 ? 15.872 0.451 -12.870 1.00 90.12 85 ALA A C 1
ATOM 694 O O . ALA A 1 85 ? 17.086 0.582 -12.720 1.00 90.12 85 ALA A O 1
ATOM 695 N N . GLU A 1 86 ? 14.987 1.053 -12.076 1.00 90.50 86 GLU A N 1
ATOM 696 C CA . GLU A 1 86 ? 15.354 1.924 -10.956 1.00 90.50 86 GLU A CA 1
ATOM 697 C C . GLU A 1 86 ? 15.588 1.159 -9.646 1.00 90.50 86 GLU A C 1
ATOM 699 O O . GLU A 1 86 ? 15.970 1.759 -8.641 1.00 90.50 86 GLU A O 1
ATOM 704 N N . ASN A 1 87 ? 15.385 -0.164 -9.653 1.00 90.44 87 ASN A N 1
ATOM 705 C CA . ASN A 1 87 ? 15.445 -1.032 -8.480 1.00 90.44 87 ASN A CA 1
ATOM 706 C C . ASN A 1 87 ? 14.622 -0.467 -7.307 1.00 90.44 87 ASN A C 1
ATOM 708 O O . ASN A 1 87 ? 15.127 -0.287 -6.196 1.00 90.44 87 ASN A O 1
ATOM 712 N N . ARG A 1 88 ? 13.350 -0.164 -7.575 1.00 92.31 88 ARG A N 1
ATOM 713 C CA . ARG A 1 88 ? 12.404 0.409 -6.613 1.00 92.31 88 ARG A CA 1
ATOM 714 C C . ARG A 1 88 ? 11.235 -0.541 -6.359 1.00 92.31 88 ARG A C 1
ATOM 716 O O . ARG A 1 88 ? 10.717 -1.191 -7.259 1.00 92.31 88 ARG A O 1
ATOM 723 N N . GLN A 1 89 ? 10.805 -0.615 -5.106 1.00 94.25 89 GLN A N 1
ATOM 724 C CA . GLN A 1 89 ? 9.703 -1.467 -4.677 1.00 94.25 89 GLN A CA 1
ATOM 725 C C . GLN A 1 89 ? 8.367 -0.988 -5.270 1.00 94.25 89 GLN A C 1
ATOM 727 O O . GLN A 1 89 ? 7.908 0.119 -4.975 1.00 94.25 89 GLN A O 1
ATOM 732 N N . ALA A 1 90 ? 7.704 -1.853 -6.042 1.00 94.12 90 ALA A N 1
ATOM 733 C CA . ALA A 1 90 ? 6.361 -1.591 -6.553 1.00 94.12 90 ALA A CA 1
ATOM 734 C C . ALA A 1 90 ? 5.285 -1.864 -5.488 1.00 94.12 90 ALA A C 1
ATOM 736 O O . ALA A 1 90 ? 5.394 -2.804 -4.686 1.00 94.12 90 ALA A O 1
ATOM 737 N N . PHE A 1 91 ? 4.221 -1.060 -5.509 1.00 95.50 91 PHE A N 1
ATOM 738 C CA . PHE A 1 91 ? 3.076 -1.188 -4.612 1.00 95.50 91 PHE A CA 1
ATOM 739 C C . PHE A 1 91 ? 1.771 -1.052 -5.376 1.00 95.50 91 PHE A C 1
ATOM 741 O O . PHE A 1 91 ? 1.644 -0.194 -6.245 1.00 95.50 91 PHE A O 1
ATOM 748 N N . TYR A 1 92 ? 0.778 -1.841 -4.984 1.00 94.06 92 TYR A N 1
ATOM 749 C CA . TYR A 1 92 ? -0.566 -1.738 -5.533 1.00 94.06 92 TYR A CA 1
ATOM 750 C C . TYR A 1 92 ? -1.585 -1.548 -4.424 1.00 94.06 92 TYR A C 1
ATOM 752 O O . TYR A 1 92 ? -1.518 -2.215 -3.392 1.00 94.06 92 TYR A O 1
ATOM 760 N N . LEU A 1 93 ? -2.572 -0.697 -4.673 1.00 92.50 93 LEU A N 1
ATOM 761 C CA . LEU A 1 93 ? -3.838 -0.753 -3.965 1.00 92.50 93 LEU A CA 1
ATOM 762 C C . LEU A 1 93 ? -4.712 -1.789 -4.673 1.00 92.50 93 LEU A C 1
ATOM 764 O O . LEU A 1 93 ? -4.907 -1.717 -5.885 1.00 92.50 93 LEU A O 1
ATOM 768 N N . ARG A 1 94 ? -5.252 -2.754 -3.934 1.00 90.12 94 ARG A N 1
ATOM 769 C CA . ARG A 1 94 ? -6.293 -3.654 -4.422 1.00 90.12 94 ARG A CA 1
ATOM 770 C C . ARG A 1 94 ? -7.611 -3.306 -3.745 1.00 90.12 94 ARG A C 1
ATOM 772 O O . ARG A 1 94 ? -7.736 -3.405 -2.528 1.00 90.12 94 ARG A O 1
ATOM 779 N N . ALA A 1 95 ? -8.587 -2.903 -4.549 1.00 85.25 95 ALA A N 1
ATOM 780 C CA . ALA A 1 95 ? -9.883 -2.421 -4.081 1.00 85.25 95 ALA A CA 1
ATOM 781 C C . ALA A 1 95 ? -11.009 -2.774 -5.070 1.00 85.25 95 ALA A C 1
ATOM 783 O O . ALA A 1 95 ? -10.763 -3.253 -6.186 1.00 85.25 95 ALA A O 1
ATOM 784 N N . GLY A 1 96 ? -12.259 -2.568 -4.642 1.00 76.38 96 GLY A N 1
ATOM 785 C CA . GLY A 1 96 ? -13.455 -2.826 -5.446 1.00 76.38 96 GLY A CA 1
ATOM 786 C C . GLY A 1 96 ? -13.553 -4.282 -5.917 1.00 76.38 96 GLY A C 1
ATOM 787 O O . GLY A 1 96 ? -13.349 -5.224 -5.151 1.00 76.38 96 GLY A O 1
ATOM 788 N N . LYS A 1 97 ? -13.827 -4.491 -7.212 1.00 76.12 97 LYS A N 1
ATOM 789 C CA . LYS A 1 97 ? -13.957 -5.816 -7.864 1.00 76.12 97 LYS A CA 1
ATOM 790 C C . LYS A 1 97 ? -12.609 -6.542 -8.056 1.00 76.12 97 LYS A C 1
ATOM 792 O O . LYS A 1 97 ? -12.353 -7.085 -9.128 1.00 76.12 97 LYS A O 1
ATOM 797 N N . ASN A 1 98 ? -11.748 -6.558 -7.035 1.00 80.50 98 ASN A N 1
ATOM 798 C CA . ASN A 1 98 ? -10.380 -7.095 -7.080 1.00 80.50 98 ASN A CA 1
ATOM 799 C C . ASN A 1 98 ? -9.507 -6.451 -8.171 1.00 80.50 98 ASN A C 1
ATOM 801 O O . ASN A 1 98 ? -8.749 -7.139 -8.859 1.00 80.50 98 ASN A O 1
ATOM 805 N N . ARG A 1 99 ? -9.643 -5.135 -8.340 1.00 86.06 99 ARG A N 1
ATOM 806 C CA . ARG A 1 99 ? -8.854 -4.353 -9.294 1.00 86.06 99 ARG A CA 1
ATOM 807 C C . ARG A 1 99 ? -7.569 -3.870 -8.619 1.00 86.06 99 ARG A C 1
ATOM 809 O O . ARG A 1 99 ? -7.591 -3.578 -7.426 1.00 86.06 99 ARG A O 1
ATOM 816 N N . PHE A 1 100 ? -6.471 -3.827 -9.368 1.00 90.38 100 PHE A N 1
ATOM 817 C CA . PHE A 1 100 ? -5.145 -3.413 -8.910 1.00 90.38 100 PHE A CA 1
ATOM 818 C C . PHE A 1 100 ? -4.798 -2.047 -9.494 1.00 90.38 100 PHE A C 1
ATOM 820 O O . PHE A 1 100 ? -4.772 -1.888 -10.713 1.00 90.38 100 PHE A O 1
ATOM 827 N N . TYR A 1 101 ? -4.481 -1.105 -8.618 1.00 91.19 101 TYR A N 1
ATOM 828 C CA . TYR A 1 101 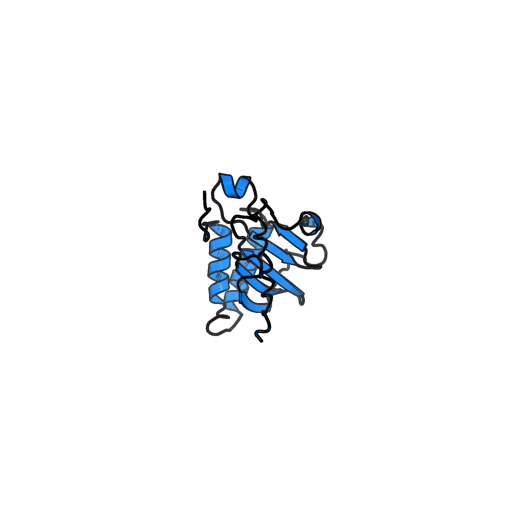? -4.112 0.266 -8.943 1.00 91.19 101 TYR A CA 1
ATOM 829 C C . TYR A 1 101 ? -2.658 0.468 -8.523 1.00 91.19 101 TYR A C 1
ATOM 831 O O . TYR A 1 101 ? -2.324 0.267 -7.353 1.00 91.19 101 TYR A O 1
ATOM 839 N N . LEU A 1 102 ? -1.781 0.789 -9.472 1.00 93.38 102 LEU A N 1
ATOM 840 C CA . LEU A 1 102 ? -0.364 1.026 -9.193 1.00 93.38 102 LEU A CA 1
ATOM 841 C C . LEU A 1 102 ? -0.214 2.325 -8.398 1.00 93.38 102 LEU A C 1
ATOM 843 O O . LEU A 1 102 ? -0.687 3.373 -8.827 1.00 93.38 102 LEU A O 1
ATOM 847 N N . ILE A 1 103 ? 0.430 2.267 -7.235 1.00 95.00 103 ILE A N 1
ATOM 848 C CA . ILE A 1 103 ? 0.692 3.457 -6.420 1.00 95.00 103 ILE A CA 1
ATOM 849 C C . ILE A 1 103 ? 1.992 4.085 -6.916 1.00 95.00 103 ILE A C 1
ATOM 851 O O . ILE A 1 103 ? 3.080 3.677 -6.497 1.00 95.00 103 ILE A O 1
ATOM 855 N N . GLU A 1 104 ? 1.869 5.072 -7.800 1.00 93.62 104 GLU A N 1
ATOM 856 C CA . GLU A 1 104 ? 3.005 5.761 -8.417 1.00 93.62 104 GLU A CA 1
ATOM 857 C C . GLU A 1 104 ? 3.843 6.536 -7.382 1.00 93.62 104 GLU A C 1
ATOM 859 O O . GLU A 1 104 ? 3.275 7.112 -6.443 1.00 93.62 104 GLU A O 1
ATOM 864 N N . PRO A 1 105 ? 5.181 6.581 -7.510 1.00 93.44 105 PRO A N 1
ATOM 865 C CA . PRO A 1 105 ? 6.036 7.346 -6.604 1.00 93.44 105 PRO A CA 1
ATOM 866 C C . PRO A 1 105 ? 5.716 8.845 -6.634 1.00 93.44 105 PRO A C 1
ATOM 868 O O . PRO A 1 105 ? 5.562 9.427 -7.707 1.00 93.44 105 PRO A O 1
ATOM 871 N N . LYS A 1 106 ? 5.679 9.500 -5.466 1.00 93.38 106 LYS A N 1
ATOM 872 C CA . LYS A 1 106 ? 5.426 10.950 -5.317 1.00 93.38 106 LYS A CA 1
ATOM 873 C C . LYS A 1 106 ? 4.084 11.422 -5.894 1.00 93.38 106 LYS A C 1
ATOM 875 O O . LYS A 1 106 ? 3.901 12.617 -6.134 1.00 93.38 106 LYS A O 1
ATOM 880 N N . SER A 1 107 ? 3.157 10.497 -6.124 1.00 92.75 107 SER A N 1
ATOM 881 C CA . SER A 1 107 ? 1.800 10.792 -6.575 1.00 92.75 107 SER A CA 1
ATOM 882 C C . SER A 1 107 ? 0.937 11.355 -5.442 1.00 92.75 107 SER A C 1
ATOM 884 O O . SER A 1 107 ? 1.268 11.242 -4.256 1.00 92.75 107 SER A O 1
ATOM 886 N N . ALA A 1 108 ? -0.195 11.963 -5.801 1.00 92.00 108 ALA A N 1
ATOM 887 C CA . ALA A 1 108 ? -1.164 12.424 -4.810 1.00 92.00 108 ALA A CA 1
ATOM 888 C C . ALA A 1 108 ? -1.738 11.236 -4.019 1.00 92.00 108 ALA A C 1
ATOM 890 O O . ALA A 1 108 ? -1.901 11.314 -2.802 1.00 92.00 108 ALA A O 1
ATOM 891 N N . GLU A 1 109 ? -1.973 10.118 -4.704 1.00 92.38 109 GLU A N 1
ATOM 892 C CA . GLU A 1 109 ? -2.488 8.870 -4.156 1.00 92.38 109 GLU A CA 1
ATOM 893 C C . GLU A 1 109 ? -1.523 8.266 -3.133 1.00 92.38 109 GLU A C 1
ATOM 895 O O . GLU A 1 109 ? -1.950 7.874 -2.047 1.00 92.38 109 GLU A O 1
ATOM 900 N N . GLU A 1 110 ? -0.216 8.254 -3.423 1.00 95.19 110 GLU A N 1
ATOM 901 C CA . GLU A 1 110 ? 0.806 7.846 -2.453 1.00 95.19 110 GLU A CA 1
ATOM 902 C C . GLU A 1 110 ? 0.732 8.698 -1.182 1.00 95.19 110 GLU A C 1
ATOM 904 O O . GLU A 1 110 ? 0.700 8.146 -0.078 1.00 95.19 110 GLU A O 1
ATOM 909 N N . SER A 1 111 ? 0.689 10.029 -1.324 1.00 94.88 111 SER A N 1
ATOM 910 C CA . SER A 1 111 ? 0.644 10.945 -0.179 1.00 94.88 111 SER A CA 1
ATOM 911 C C . SER A 1 111 ? -0.588 10.693 0.688 1.00 94.88 111 SER A C 1
ATOM 913 O O . SER A 1 111 ? -0.465 10.540 1.903 1.00 94.88 111 SER A O 1
ATOM 915 N N . ILE A 1 112 ? -1.758 10.587 0.058 1.00 93.44 112 ILE A N 1
ATOM 916 C CA . ILE A 1 112 ? -3.037 10.311 0.718 1.00 93.44 112 ILE A CA 1
ATOM 917 C C . ILE A 1 112 ? -2.979 8.989 1.488 1.00 93.44 112 ILE A C 1
ATOM 919 O O . ILE A 1 112 ? -3.302 8.944 2.676 1.00 93.44 112 ILE A O 1
ATOM 923 N N . ILE A 1 113 ? -2.536 7.910 0.835 1.00 95.12 113 ILE A N 1
ATOM 924 C CA . ILE A 1 113 ? -2.452 6.582 1.453 1.00 95.12 113 ILE A CA 1
ATOM 925 C C . ILE A 1 113 ? -1.480 6.609 2.635 1.00 95.12 113 ILE A C 1
ATOM 927 O O . ILE A 1 113 ? -1.774 6.058 3.697 1.00 95.12 113 ILE A O 1
ATOM 931 N N . CYS A 1 114 ? -0.335 7.276 2.486 1.00 96.50 114 CYS A N 1
ATOM 932 C CA . CYS A 1 114 ? 0.647 7.400 3.555 1.00 96.50 114 CYS A CA 1
ATOM 933 C C . CYS A 1 114 ? 0.082 8.126 4.778 1.00 96.50 114 CYS A C 1
ATOM 935 O O . CYS A 1 114 ? 0.302 7.668 5.903 1.00 96.50 114 CYS A O 1
ATOM 937 N N . ASP A 1 115 ? -0.631 9.231 4.573 1.00 95.56 115 ASP A N 1
ATOM 938 C CA . ASP A 1 115 ? -1.230 10.001 5.660 1.00 95.56 115 ASP A CA 1
ATOM 939 C C . ASP A 1 115 ? -2.331 9.200 6.361 1.00 95.56 115 ASP A C 1
ATOM 941 O O . ASP A 1 115 ? -2.348 9.137 7.595 1.00 95.56 115 ASP A O 1
ATOM 945 N N . ALA A 1 116 ? -3.171 8.495 5.599 1.00 94.88 116 ALA A N 1
ATOM 946 C CA . ALA A 1 116 ? -4.210 7.622 6.135 1.00 94.88 116 ALA A CA 1
ATOM 947 C C . ALA A 1 116 ? -3.616 6.484 6.991 1.00 94.88 116 ALA A C 1
ATOM 949 O O . ALA A 1 116 ? -4.071 6.239 8.109 1.00 94.88 116 ALA A O 1
ATOM 950 N N . LEU A 1 117 ? -2.534 5.839 6.532 1.00 96.12 117 LEU A N 1
ATOM 951 C CA . LEU A 1 117 ? -1.808 4.811 7.294 1.00 96.12 117 LEU A CA 1
ATOM 952 C C . LEU A 1 117 ? -1.234 5.356 8.610 1.00 96.12 117 LEU A C 1
ATOM 954 O O . LEU A 1 117 ? -1.323 4.703 9.657 1.00 96.12 117 LEU A O 1
ATOM 958 N N . LEU A 1 118 ? -0.655 6.559 8.578 1.00 96.06 118 LEU A N 1
ATOM 959 C CA . LEU A 1 118 ? -0.089 7.197 9.766 1.00 96.06 118 LEU A CA 1
ATOM 960 C C . LEU A 1 118 ? -1.175 7.603 10.761 1.00 96.06 118 LEU A C 1
ATOM 962 O O . LEU A 1 118 ? -0.985 7.425 11.964 1.00 96.06 118 LEU A O 1
ATOM 966 N N . GLN A 1 119 ? -2.311 8.119 10.295 1.00 94.81 119 GLN A N 1
ATOM 967 C CA . GLN A 1 119 ? -3.456 8.412 11.156 1.00 94.81 119 GLN A CA 1
ATOM 968 C C . GLN A 1 119 ? -4.004 7.130 11.796 1.00 94.81 119 GLN A C 1
ATOM 970 O O . GLN A 1 119 ? -4.114 7.058 13.022 1.00 94.81 119 GLN A O 1
ATOM 975 N N . ALA A 1 120 ? -4.222 6.085 10.997 1.00 94.44 120 ALA A N 1
ATOM 976 C CA . ALA A 1 120 ? -4.697 4.782 11.452 1.00 94.44 120 ALA A CA 1
ATOM 977 C C . ALA A 1 120 ? -3.801 4.173 12.537 1.00 94.44 120 ALA A C 1
ATOM 979 O O . ALA A 1 120 ? -4.288 3.682 13.554 1.00 94.44 120 ALA A O 1
ATOM 980 N N . SER A 1 121 ? -2.477 4.274 12.379 1.00 94.75 121 SER A N 1
ATOM 981 C CA . SER A 1 121 ? -1.515 3.773 13.370 1.00 94.75 121 SER A CA 1
ATOM 982 C C . SER A 1 121 ? -1.663 4.397 14.765 1.00 94.75 121 SER A C 1
ATOM 984 O O . SER A 1 121 ? -1.282 3.771 15.754 1.00 94.75 121 SER A O 1
ATOM 986 N N . LYS A 1 122 ? -2.217 5.616 14.852 1.00 93.94 122 LYS A N 1
ATOM 987 C CA . LYS A 1 122 ? -2.406 6.363 16.106 1.00 93.94 122 LYS A CA 1
ATOM 988 C C . LYS A 1 122 ? -3.729 6.026 16.789 1.00 93.94 122 LYS A C 1
ATOM 990 O O . LYS A 1 122 ? -3.800 6.055 18.016 1.00 93.94 122 LYS A O 1
ATOM 995 N N . ILE A 1 123 ? -4.772 5.756 16.004 1.00 92.25 123 ILE A N 1
ATOM 996 C CA . ILE A 1 123 ? -6.137 5.541 16.509 1.00 92.25 123 ILE A CA 1
ATOM 997 C C . ILE A 1 123 ? -6.441 4.061 16.754 1.00 92.25 123 ILE A C 1
ATOM 999 O O . ILE A 1 123 ? -7.144 3.719 17.708 1.00 92.25 123 ILE A O 1
ATOM 1003 N N . LEU A 1 124 ? -5.890 3.174 15.922 1.00 91.38 124 LEU A N 1
ATOM 1004 C CA . LEU A 1 124 ? -6.117 1.743 16.034 1.00 91.38 124 LEU A CA 1
ATOM 1005 C C . LEU A 1 124 ? -5.322 1.168 17.205 1.00 91.38 124 LEU A C 1
ATOM 1007 O O . LEU A 1 124 ? -4.220 1.604 17.537 1.00 91.38 124 LEU A O 1
ATOM 1011 N N . LYS A 1 125 ? -5.880 0.128 17.822 1.00 86.94 125 LYS A N 1
ATOM 1012 C CA . LYS A 1 125 ? -5.239 -0.621 18.907 1.00 86.94 125 LYS A CA 1
ATOM 1013 C C . LYS A 1 125 ? -5.127 -2.082 18.494 1.00 86.94 125 LYS A C 1
ATOM 1015 O O . LYS A 1 125 ? -6.097 -2.670 18.028 1.00 86.94 125 LYS A O 1
ATOM 1020 N N . GLY A 1 126 ? -3.960 -2.685 18.696 1.00 79.62 126 GLY A N 1
ATOM 1021 C CA . GLY A 1 126 ? -3.721 -4.086 18.354 1.00 79.62 126 GLY A CA 1
ATOM 1022 C C . GLY A 1 126 ? -2.522 -4.671 19.095 1.00 79.62 126 GLY A C 1
ATOM 1023 O O . GLY A 1 126 ? -1.734 -3.945 19.698 1.00 79.62 126 GLY A O 1
ATOM 1024 N N . LYS A 1 127 ? -2.397 -6.000 19.065 1.00 72.69 127 LYS A N 1
ATOM 1025 C CA . LYS A 1 127 ? -1.264 -6.758 19.621 1.00 72.69 127 LYS A CA 1
ATOM 1026 C C . LYS A 1 127 ? -0.587 -7.568 18.507 1.00 72.69 127 LYS A C 1
ATOM 1028 O O . LYS A 1 127 ? -1.230 -7.910 17.514 1.00 72.69 127 LYS A O 1
ATOM 1033 N N . GLU A 1 128 ? 0.693 -7.894 18.689 1.00 71.19 128 GLU A N 1
ATOM 1034 C CA . GLU A 1 128 ? 1.471 -8.806 17.826 1.00 71.19 128 GLU A CA 1
ATOM 1035 C C . GLU A 1 128 ? 1.320 -8.544 16.307 1.00 71.19 128 GLU A C 1
ATOM 1037 O O . GLU A 1 128 ? 1.601 -7.441 15.847 1.00 71.19 128 GLU A O 1
ATOM 1042 N N . ARG A 1 129 ? 0.884 -9.539 15.508 1.00 65.31 129 ARG A N 1
ATOM 1043 C CA . ARG A 1 129 ? 0.752 -9.471 14.034 1.00 65.31 129 ARG A CA 1
ATOM 1044 C C . ARG A 1 129 ? -0.259 -8.434 13.527 1.00 65.31 129 ARG A C 1
ATOM 1046 O O . ARG A 1 129 ? -0.272 -8.145 12.335 1.00 65.31 129 ARG A O 1
ATOM 1053 N N . LYS A 1 130 ? -1.093 -7.881 14.410 1.00 80.31 130 LYS A N 1
ATOM 1054 C CA . LYS A 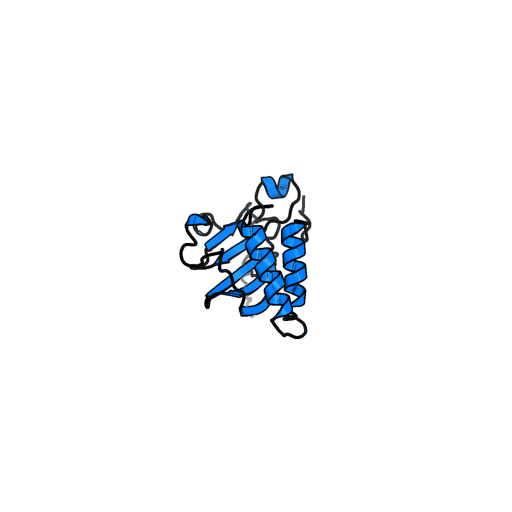1 130 ? -2.038 -6.793 14.113 1.00 80.31 130 LYS A CA 1
ATOM 1055 C C . LYS A 1 130 ? -1.626 -5.486 14.791 1.00 80.31 130 LYS A C 1
ATOM 1057 O O . LYS A 1 130 ? -2.469 -4.628 15.023 1.00 80.31 130 LYS A O 1
ATOM 1062 N N . ASN A 1 131 ? -0.352 -5.350 15.175 1.00 86.31 131 ASN A N 1
ATOM 1063 C CA . ASN A 1 131 ? 0.167 -4.118 15.756 1.00 86.31 131 ASN A CA 1
ATOM 1064 C C . ASN A 1 131 ? 0.096 -2.982 14.715 1.00 86.31 131 ASN A C 1
ATOM 1066 O O . ASN A 1 131 ? 0.787 -3.070 13.695 1.00 86.31 131 ASN A O 1
ATOM 1070 N N . PRO A 1 132 ? -0.684 -1.911 14.957 1.00 87.75 132 PRO A N 1
ATOM 1071 C CA . PRO A 1 132 ? -0.839 -0.811 14.006 1.00 87.75 132 PRO A CA 1
ATOM 1072 C C . PRO A 1 132 ? 0.449 -0.025 13.735 1.00 87.75 132 PRO A C 1
ATOM 1074 O O . PRO A 1 132 ? 0.521 0.691 12.742 1.00 87.75 132 PRO A O 1
ATOM 1077 N N . THR A 1 133 ? 1.509 -0.199 14.536 1.00 89.69 133 THR A N 1
ATOM 1078 C CA . THR A 1 133 ? 2.839 0.355 14.214 1.00 89.69 133 THR A CA 1
ATOM 1079 C C . THR A 1 133 ? 3.412 -0.193 12.905 1.00 89.69 133 THR A C 1
ATOM 1081 O O . THR A 1 133 ? 4.257 0.451 12.289 1.00 89.69 133 THR A O 1
ATOM 1084 N N . LEU A 1 134 ? 2.935 -1.348 12.427 1.00 91.06 134 LEU A N 1
ATOM 1085 C CA . LEU A 1 134 ? 3.285 -1.860 11.101 1.00 91.06 134 LEU A CA 1
ATOM 1086 C C . LEU A 1 134 ? 2.763 -0.968 9.965 1.00 91.06 134 LEU A C 1
ATOM 1088 O O . LEU A 1 134 ? 3.363 -0.968 8.895 1.00 91.06 134 LEU A O 1
ATOM 1092 N N . LEU A 1 135 ? 1.707 -0.180 10.193 1.00 94.44 135 LEU A N 1
ATOM 1093 C CA . LEU A 1 135 ? 1.205 0.786 9.211 1.00 94.44 135 LEU A CA 1
ATOM 1094 C C . LEU A 1 135 ? 2.170 1.965 9.038 1.00 94.44 135 LEU A C 1
ATOM 1096 O O . LEU A 1 135 ? 2.315 2.472 7.929 1.00 94.44 135 LEU A O 1
ATOM 1100 N N . VAL A 1 136 ? 2.892 2.344 10.102 1.00 95.56 136 VAL A N 1
ATOM 1101 C CA . VAL A 1 136 ? 3.982 3.330 10.014 1.00 95.56 136 VAL A CA 1
ATOM 1102 C C . VAL A 1 136 ? 5.077 2.803 9.094 1.00 95.56 136 VAL A C 1
ATOM 1104 O O . VAL A 1 136 ? 5.438 3.477 8.139 1.00 95.56 136 VAL A O 1
ATOM 1107 N N . LYS A 1 137 ? 5.524 1.559 9.309 1.00 93.56 137 LYS A N 1
ATOM 1108 C CA . LYS A 1 137 ? 6.546 0.925 8.462 1.00 93.56 137 LYS A CA 1
ATOM 1109 C C . LYS A 1 137 ? 6.104 0.784 7.008 1.00 93.56 137 LYS A C 1
ATOM 1111 O O . LYS A 1 137 ? 6.916 0.948 6.107 1.00 93.56 137 LYS A O 1
ATOM 1116 N N . LEU A 1 138 ? 4.829 0.470 6.769 1.00 95.38 138 LEU A N 1
ATOM 1117 C CA . LEU A 1 138 ? 4.285 0.407 5.414 1.00 95.38 138 LEU A CA 1
ATOM 1118 C C . LEU A 1 138 ? 4.306 1.785 4.736 1.00 95.38 138 LEU A C 1
ATOM 1120 O O . LEU A 1 138 ? 4.697 1.874 3.578 1.00 95.38 138 LEU A O 1
ATOM 1124 N N . SER A 1 139 ? 3.933 2.845 5.459 1.00 96.81 139 SER A N 1
ATOM 1125 C CA . SER A 1 139 ? 3.997 4.234 4.978 1.00 96.81 139 SER A CA 1
ATOM 1126 C C . SER A 1 139 ? 5.438 4.672 4.684 1.00 96.81 139 SER A C 1
ATOM 1128 O O . SER A 1 139 ? 5.717 5.243 3.633 1.00 96.81 139 SER A O 1
ATOM 1130 N N . GLU A 1 140 ? 6.384 4.339 5.566 1.00 96.75 140 GLU A N 1
ATOM 1131 C CA . GLU A 1 140 ? 7.815 4.584 5.350 1.00 96.75 140 GLU A CA 1
ATOM 1132 C C . GLU A 1 140 ? 8.332 3.862 4.102 1.00 96.75 140 GLU A C 1
ATOM 1134 O O . GLU A 1 140 ? 9.032 4.472 3.296 1.00 96.75 140 GLU A O 1
ATOM 1139 N N . LEU A 1 141 ? 7.946 2.597 3.908 1.00 95.44 141 LEU A N 1
ATOM 1140 C CA . LEU A 1 141 ? 8.366 1.805 2.754 1.00 95.44 141 LEU A CA 1
ATOM 1141 C C . LEU A 1 141 ? 7.751 2.306 1.442 1.00 95.44 141 LEU A C 1
ATOM 1143 O O . LEU A 1 141 ? 8.433 2.335 0.420 1.00 95.44 141 LEU A O 1
ATOM 1147 N N . LEU A 1 142 ? 6.483 2.732 1.469 1.00 96.56 142 LEU A N 1
ATOM 1148 C CA . LEU A 1 142 ? 5.843 3.407 0.339 1.00 96.56 142 LEU A CA 1
ATOM 1149 C C . LEU A 1 142 ? 6.643 4.647 -0.070 1.00 96.56 142 LEU A C 1
ATOM 1151 O O . LEU A 1 142 ? 6.905 4.829 -1.249 1.00 96.56 142 LEU A O 1
ATOM 1155 N N . LYS A 1 143 ? 7.108 5.462 0.883 1.00 96.06 143 LYS A N 1
ATOM 1156 C CA . LYS A 1 143 ? 7.886 6.673 0.570 1.00 96.06 143 LYS A CA 1
ATOM 1157 C C . LYS A 1 143 ? 9.319 6.388 0.127 1.00 96.06 143 LYS A C 1
ATOM 1159 O O . LYS A 1 143 ? 9.816 7.057 -0.774 1.00 96.06 143 LYS A O 1
ATOM 1164 N N . SER A 1 144 ? 10.010 5.451 0.781 1.00 96.00 144 SER A N 1
ATOM 1165 C CA . SER A 1 144 ? 11.415 5.157 0.468 1.00 96.00 144 SER A CA 1
ATOM 1166 C C . SER A 1 144 ? 11.570 4.369 -0.827 1.00 96.00 144 SER A C 1
ATOM 1168 O O . SER A 1 144 ? 12.610 4.469 -1.474 1.00 96.00 144 SER A O 1
ATOM 1170 N N . ARG A 1 145 ? 10.549 3.573 -1.180 1.00 94.31 145 ARG A N 1
ATOM 1171 C CA . ARG A 1 145 ? 10.572 2.596 -2.274 1.00 94.31 145 ARG A CA 1
ATOM 1172 C C . ARG A 1 145 ? 11.743 1.616 -2.183 1.00 94.31 145 ARG A C 1
ATOM 1174 O O . ARG A 1 145 ? 12.115 1.011 -3.185 1.00 94.31 145 ARG A O 1
ATOM 1181 N N . GLU A 1 146 ? 12.306 1.426 -0.990 1.00 93.69 146 GLU A N 1
ATOM 1182 C CA . GLU A 1 146 ? 13.410 0.496 -0.773 1.00 93.69 146 GLU A CA 1
ATOM 1183 C C . GLU A 1 146 ? 12.952 -0.942 -1.082 1.00 93.69 146 GLU A C 1
ATOM 1185 O O . GLU A 1 146 ? 11.953 -1.402 -0.517 1.00 93.69 146 GLU A O 1
ATOM 1190 N N . PRO A 1 147 ? 13.650 -1.672 -1.970 1.00 89.44 147 PRO A N 1
ATOM 1191 C CA . PRO A 1 147 ? 13.376 -3.079 -2.229 1.00 89.44 147 PRO A CA 1
ATOM 1192 C C . PRO A 1 147 ? 13.423 -3.922 -0.959 1.00 89.44 147 PRO A C 1
ATOM 1194 O O . PRO A 1 147 ? 14.461 -4.032 -0.312 1.00 89.44 147 PRO A O 1
ATOM 1197 N N . ILE A 1 148 ? 12.322 -4.605 -0.642 1.00 86.62 148 ILE A N 1
ATOM 1198 C CA . ILE A 1 148 ? 12.325 -5.631 0.418 1.00 86.62 148 ILE A CA 1
ATOM 1199 C C . ILE A 1 148 ? 12.505 -7.044 -0.137 1.00 86.62 148 ILE A C 1
ATOM 1201 O O . ILE A 1 148 ? 12.673 -8.001 0.622 1.00 86.62 148 ILE A O 1
ATOM 1205 N N . PHE A 1 149 ? 12.460 -7.174 -1.461 1.00 79.50 149 PHE A N 1
ATOM 1206 C CA . PHE A 1 149 ? 12.716 -8.404 -2.188 1.00 79.50 149 PHE A CA 1
ATOM 1207 C C . PHE A 1 149 ? 13.984 -8.251 -3.016 1.00 79.50 149 PHE A C 1
ATOM 1209 O O . PHE A 1 149 ? 14.232 -7.210 -3.616 1.00 79.50 149 PHE A O 1
ATOM 1216 N N . THR A 1 150 ? 14.777 -9.314 -3.079 1.00 67.50 150 THR A N 1
ATOM 1217 C CA . THR A 1 150 ? 15.933 -9.370 -3.972 1.00 67.50 150 THR A CA 1
ATOM 1218 C C . THR A 1 150 ? 15.462 -9.771 -5.366 1.00 67.50 150 THR A C 1
ATOM 1220 O O . THR A 1 150 ? 14.821 -10.814 -5.519 1.00 67.50 150 THR A O 1
ATOM 1223 N N . ILE A 1 151 ? 15.794 -8.976 -6.384 1.00 60.09 151 ILE A N 1
ATOM 1224 C CA . ILE A 1 151 ? 15.624 -9.380 -7.783 1.00 60.09 151 ILE A CA 1
ATOM 1225 C C . ILE A 1 151 ? 16.615 -10.523 -8.037 1.00 60.09 151 ILE A C 1
ATOM 1227 O O . ILE A 1 151 ? 17.821 -10.353 -7.854 1.00 60.09 151 ILE A O 1
ATOM 1231 N N . LYS A 1 152 ? 16.125 -11.713 -8.396 1.00 58.12 152 LYS A N 1
ATOM 1232 C CA . LYS A 1 152 ? 17.005 -12.784 -8.879 1.00 58.12 152 LYS A CA 1
ATOM 1233 C C . LYS A 1 152 ? 17.334 -12.473 -10.338 1.00 58.12 152 LYS A C 1
ATOM 1235 O O . LYS A 1 152 ? 16.409 -12.385 -11.139 1.00 58.12 152 LYS A O 1
ATOM 1240 N N . GLY A 1 153 ? 18.616 -12.233 -10.617 1.00 44.19 153 GLY A N 1
ATOM 1241 C CA . GLY A 1 153 ? 19.141 -12.036 -11.972 1.00 44.19 153 GLY A CA 1
ATOM 1242 C C . GLY A 1 153 ? 19.208 -13.319 -12.784 1.00 44.19 153 GLY A C 1
ATOM 1243 O O . GLY A 1 153 ? 19.083 -14.412 -12.181 1.00 44.19 153 GLY A O 1
#